Protein AF-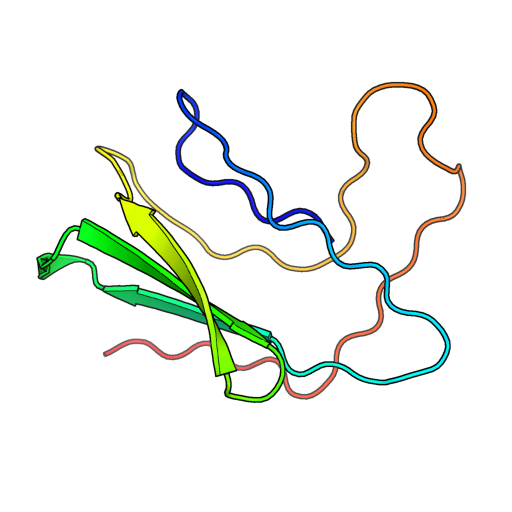A0A6J5Y5L9-F1 (afdb_monomer_lite)

Secondary structure (DSSP, 8-state):
-----STTS---------SS---EEEEEETTTTEEEEEETTEEEEEEE--SS------S--PPSSS--S-------S------

pLDDT: mean 78.0, std 14.2, range [41.44, 94.12]

Foldseek 3Di:
DWDFADPPDGDTDDDDDDDDDWDWDWDQPPVVQKIWIDINNHTDDIDGRPPDDDDDDDWDDADPPPGDPDDGDDDDPDDDDDD

Structure (mmCIF, N/CA/C/O backbone):
data_AF-A0A6J5Y5L9-F1
#
_entry.id   AF-A0A6J5Y5L9-F1
#
loop_
_atom_site.group_PDB
_atom_site.id
_atom_site.type_symbol
_atom_site.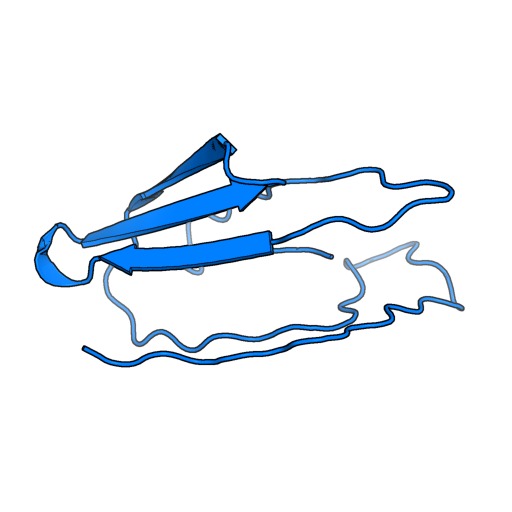label_atom_id
_atom_site.label_alt_id
_atom_site.label_comp_id
_atom_site.label_asym_id
_atom_site.label_entity_id
_atom_site.label_seq_id
_atom_site.pdbx_PDB_ins_code
_atom_site.Cartn_x
_atom_site.Cartn_y
_atom_site.Cartn_z
_atom_site.occupancy
_atom_site.B_iso_or_equiv
_atom_site.auth_seq_id
_atom_site.auth_comp_id
_atom_site.auth_asym_id
_atom_site.auth_atom_id
_atom_site.pdbx_PDB_model_num
ATOM 1 N N . MET A 1 1 ? 6.007 -2.891 -5.518 1.00 47.56 1 MET A N 1
ATOM 2 C CA . MET A 1 1 ? 5.346 -2.073 -4.476 1.00 47.56 1 MET A CA 1
ATOM 3 C C . MET A 1 1 ? 5.930 -2.444 -3.124 1.00 47.56 1 MET A C 1
ATOM 5 O O . MET A 1 1 ? 5.980 -3.628 -2.818 1.00 47.56 1 MET A O 1
ATOM 9 N N . GLN A 1 2 ? 6.358 -1.465 -2.329 1.00 50.47 2 GLN A N 1
ATOM 10 C CA . GLN A 1 2 ? 6.849 -1.684 -0.969 1.00 50.47 2 GLN A CA 1
ATOM 11 C C . GLN A 1 2 ? 5.899 -0.996 0.011 1.00 50.47 2 GLN A C 1
ATOM 13 O O . GLN A 1 2 ? 5.601 0.183 -0.143 1.00 50.47 2 GLN A O 1
ATOM 18 N N . ILE A 1 3 ? 5.383 -1.743 0.988 1.00 53.06 3 ILE A N 1
ATOM 19 C CA . ILE A 1 3 ? 4.458 -1.210 1.996 1.00 53.06 3 ILE A CA 1
ATOM 20 C C . ILE A 1 3 ? 5.167 -1.245 3.348 1.00 53.06 3 ILE A C 1
ATOM 22 O O . ILE A 1 3 ? 5.225 -2.303 3.985 1.00 53.06 3 ILE A O 1
ATOM 26 N N . PHE A 1 4 ? 5.700 -0.099 3.765 1.00 48.44 4 PHE A N 1
ATOM 27 C CA . PHE A 1 4 ? 6.406 0.072 5.033 1.00 48.44 4 PHE A CA 1
ATOM 28 C C . PHE A 1 4 ? 5.437 0.074 6.230 1.00 48.44 4 PHE A C 1
ATOM 30 O O . PHE A 1 4 ? 4.300 0.531 6.128 1.00 48.44 4 PHE A O 1
ATOM 37 N N . GLY A 1 5 ? 5.885 -0.484 7.358 1.00 49.22 5 GLY A N 1
ATOM 38 C CA . GLY A 1 5 ? 5.310 -0.211 8.683 1.00 49.22 5 GLY A CA 1
ATOM 39 C C . GLY A 1 5 ? 6.049 0.953 9.355 1.00 49.22 5 GLY A C 1
ATOM 40 O O . GLY A 1 5 ? 6.907 1.565 8.724 1.00 49.22 5 GLY A O 1
ATOM 41 N N . ALA A 1 6 ? 5.747 1.251 10.624 1.00 45.91 6 ALA A N 1
ATOM 42 C CA . ALA A 1 6 ? 6.400 2.338 11.362 1.00 45.91 6 ALA A CA 1
ATOM 43 C C . ALA A 1 6 ? 7.939 2.314 11.283 1.00 45.91 6 ALA A C 1
ATOM 45 O O . ALA A 1 6 ? 8.563 1.249 11.273 1.00 45.91 6 ALA A O 1
ATOM 46 N N . ALA A 1 7 ? 8.517 3.521 11.284 1.00 46.94 7 ALA A N 1
ATOM 47 C CA . ALA A 1 7 ? 9.903 3.838 10.929 1.00 46.94 7 ALA A CA 1
ATOM 48 C C . ALA A 1 7 ? 10.992 2.977 11.604 1.00 46.94 7 ALA A C 1
ATOM 50 O O . ALA A 1 7 ? 12.045 2.774 11.013 1.00 46.94 7 ALA A O 1
ATOM 51 N N . HIS A 1 8 ? 10.748 2.435 12.802 1.00 41.44 8 HIS A N 1
ATOM 52 C CA . HIS A 1 8 ? 11.758 1.692 13.570 1.00 41.44 8 HIS A CA 1
ATOM 53 C C . HIS A 1 8 ? 11.705 0.161 13.448 1.00 41.44 8 HIS A C 1
ATOM 55 O O . HIS A 1 8 ? 12.580 -0.526 13.972 1.00 41.44 8 HIS A O 1
ATOM 61 N N . GLN A 1 9 ? 10.698 -0.393 12.772 1.00 45.84 9 GLN A N 1
ATOM 62 C CA . GLN A 1 9 ? 10.515 -1.837 12.597 1.00 45.84 9 GLN A CA 1
ATOM 63 C C . GLN A 1 9 ? 9.784 -2.073 11.265 1.00 45.84 9 GLN A C 1
ATOM 65 O O . GLN A 1 9 ? 8.623 -2.485 11.244 1.00 45.84 9 GLN A O 1
ATOM 70 N N . ALA A 1 10 ? 10.399 -1.779 10.122 1.00 49.81 10 ALA A N 1
ATOM 71 C CA . ALA A 1 10 ? 9.752 -2.029 8.836 1.00 49.81 10 ALA A CA 1
ATOM 72 C C . ALA A 1 10 ? 9.816 -3.530 8.492 1.00 49.81 10 ALA A C 1
ATOM 74 O O . ALA A 1 10 ? 10.871 -4.052 8.156 1.00 49.81 10 ALA A O 1
ATOM 75 N N . THR A 1 11 ? 8.682 -4.238 8.570 1.00 50.97 11 THR A N 1
ATOM 76 C CA . THR A 1 11 ? 8.548 -5.561 7.935 1.00 50.97 11 THR A CA 1
ATOM 77 C C . THR A 1 11 ? 7.888 -5.346 6.584 1.00 50.97 11 THR A C 1
ATOM 79 O O . THR A 1 11 ? 6.755 -4.859 6.512 1.00 50.97 11 THR A O 1
ATOM 82 N N . THR A 1 12 ? 8.607 -5.681 5.521 1.00 60.44 12 THR A N 1
ATOM 83 C CA . THR A 1 12 ? 8.137 -5.526 4.147 1.00 60.44 12 THR A CA 1
ATOM 84 C C . THR A 1 12 ? 7.355 -6.767 3.726 1.00 60.44 12 THR A C 1
ATOM 86 O O . THR A 1 12 ? 7.838 -7.882 3.879 1.00 60.44 12 THR A O 1
ATOM 89 N N . LEU A 1 13 ? 6.156 -6.581 3.163 1.00 65.62 13 LEU A N 1
ATOM 90 C CA . LEU A 1 13 ? 5.523 -7.620 2.346 1.00 65.62 13 LEU A CA 1
ATOM 91 C C . LEU A 1 13 ? 6.044 -7.433 0.920 1.00 65.62 13 LEU A C 1
ATOM 93 O O . LEU A 1 13 ? 5.710 -6.433 0.283 1.00 65.62 13 LEU A O 1
ATOM 97 N N . GLN A 1 14 ? 6.895 -8.345 0.455 1.00 67.94 14 GLN A N 1
ATOM 98 C CA . GLN A 1 14 ? 7.378 -8.359 -0.924 1.00 67.94 14 GLN A CA 1
ATOM 99 C C . GLN A 1 14 ? 6.505 -9.310 -1.735 1.00 67.94 14 GLN A C 1
ATOM 101 O O . GLN A 1 14 ? 6.360 -10.479 -1.390 1.00 67.94 14 GLN A O 1
ATOM 106 N N . LEU A 1 15 ? 5.909 -8.789 -2.802 1.00 69.44 15 LEU A N 1
ATOM 107 C CA . LEU A 1 15 ? 5.107 -9.564 -3.737 1.00 69.44 15 LEU A CA 1
ATOM 108 C C . LEU A 1 15 ? 5.780 -9.502 -5.098 1.00 69.44 15 LEU A C 1
ATOM 110 O O . LEU A 1 15 ? 6.177 -8.429 -5.556 1.00 69.44 15 LEU A O 1
ATOM 114 N N . ARG A 1 16 ? 5.888 -10.663 -5.730 1.00 69.12 16 ARG A N 1
ATOM 115 C CA . ARG A 1 16 ? 6.327 -10.817 -7.108 1.00 69.12 16 ARG A CA 1
ATOM 116 C C . ARG A 1 16 ? 5.081 -11.099 -7.931 1.00 69.12 16 ARG A C 1
ATOM 118 O O . ARG A 1 16 ? 4.408 -12.094 -7.694 1.00 69.12 16 ARG A O 1
ATOM 125 N N . VAL A 1 17 ? 4.761 -10.182 -8.829 1.00 70.50 17 VAL A N 1
ATOM 126 C CA . VAL A 1 17 ? 3.555 -10.227 -9.655 1.00 70.50 17 VAL A CA 1
ATOM 127 C C . VAL A 1 17 ? 4.035 -10.128 -11.088 1.00 70.50 17 VAL A C 1
ATOM 129 O O . VAL A 1 17 ? 4.656 -9.132 -11.453 1.00 70.50 17 VAL A O 1
ATOM 132 N N . TYR A 1 18 ? 3.797 -11.180 -11.856 1.00 67.06 18 TYR A N 1
ATOM 133 C CA . TYR A 1 18 ? 4.043 -11.220 -13.291 1.00 67.06 18 TYR A CA 1
ATOM 134 C C . TYR A 1 18 ? 2.704 -11.459 -13.975 1.00 67.06 18 TYR A C 1
ATOM 136 O O . TYR A 1 18 ? 1.919 -12.258 -13.469 1.00 67.06 18 TYR A O 1
ATOM 144 N N . ASP A 1 19 ? 2.456 -10.743 -15.071 1.00 66.25 19 ASP A N 1
ATOM 145 C CA . ASP A 1 19 ? 1.324 -10.949 -15.982 1.00 66.25 19 ASP A CA 1
ATOM 146 C C . ASP A 1 19 ? -0.021 -11.218 -15.284 1.00 66.25 19 ASP A C 1
ATOM 148 O O . ASP A 1 19 ? -0.624 -12.282 -15.415 1.00 66.25 19 ASP A O 1
ATOM 152 N N . GLY A 1 20 ? -0.505 -10.235 -14.521 1.00 78.38 20 GLY A N 1
ATOM 153 C CA . GLY A 1 20 ? -1.791 -10.339 -13.838 1.00 78.38 20 GLY A CA 1
ATOM 154 C C . GLY A 1 20 ? -2.181 -9.091 -13.053 1.00 78.38 20 GLY A C 1
ATOM 155 O O . GLY A 1 20 ? -1.366 -8.203 -12.797 1.00 78.38 20 GLY A O 1
ATOM 156 N N . ASP A 1 21 ? -3.451 -9.048 -12.659 1.00 83.75 21 ASP A N 1
ATOM 157 C CA . ASP A 1 21 ? -3.988 -8.058 -11.730 1.00 83.75 21 ASP A CA 1
ATOM 158 C C . ASP A 1 21 ? -3.952 -8.613 -10.301 1.00 83.75 21 ASP A C 1
ATOM 160 O O . ASP A 1 21 ? -4.204 -9.796 -10.085 1.00 83.75 21 ASP A O 1
ATOM 164 N N . LEU A 1 22 ? -3.713 -7.746 -9.316 1.00 88.69 22 LEU A N 1
ATOM 165 C CA . LEU A 1 22 ? -3.886 -8.079 -7.902 1.00 88.69 22 LEU A CA 1
ATOM 166 C C . LEU A 1 22 ? -4.802 -7.057 -7.235 1.00 88.69 22 LEU A C 1
ATOM 168 O O . LEU A 1 22 ? -4.736 -5.856 -7.521 1.00 88.69 22 LEU A O 1
ATOM 172 N N . LYS A 1 23 ? -5.619 -7.506 -6.285 1.00 91.31 23 LYS A N 1
ATOM 173 C CA . LYS A 1 23 ? -6.407 -6.613 -5.437 1.00 91.31 23 LYS A CA 1
ATOM 174 C C . LYS A 1 23 ? -5.757 -6.465 -4.071 1.00 91.31 23 LYS A C 1
ATOM 176 O O . LYS A 1 23 ? -5.817 -7.362 -3.232 1.00 91.31 23 LYS A O 1
ATOM 181 N N . LEU A 1 24 ? -5.203 -5.284 -3.816 1.00 90.81 24 LEU A N 1
ATOM 182 C CA . LEU A 1 24 ? -4.672 -4.918 -2.509 1.00 90.81 24 LEU A CA 1
ATOM 183 C C . LEU A 1 24 ? -5.738 -4.196 -1.684 1.00 90.81 24 LEU A C 1
ATOM 185 O O . LEU A 1 24 ? -6.302 -3.199 -2.128 1.00 90.81 24 LEU A O 1
ATOM 189 N N . ASN A 1 25 ? -5.944 -4.645 -0.446 1.00 93.25 25 ASN A N 1
ATOM 190 C CA . ASN A 1 25 ? -6.664 -3.869 0.564 1.00 93.25 25 ASN A CA 1
ATOM 191 C C . ASN A 1 25 ? -5.760 -3.671 1.781 1.00 93.25 25 ASN A C 1
ATOM 193 O O . ASN A 1 25 ? -5.171 -4.630 2.286 1.00 93.25 25 ASN A O 1
ATOM 197 N N . VAL A 1 26 ? -5.669 -2.437 2.271 1.00 91.00 26 VAL A N 1
ATOM 198 C CA . VAL A 1 26 ? -4.954 -2.108 3.508 1.00 91.00 26 VAL A CA 1
ATOM 199 C C . VAL A 1 26 ? -5.954 -1.511 4.484 1.00 91.00 26 VAL A C 1
ATOM 201 O O . VAL A 1 26 ? -6.653 -0.558 4.156 1.00 91.00 26 VAL A O 1
ATOM 204 N N . ILE A 1 27 ? -6.033 -2.090 5.680 1.00 91.56 27 ILE A N 1
ATOM 205 C CA . ILE A 1 27 ? -6.935 -1.638 6.737 1.00 91.56 27 ILE A CA 1
ATOM 206 C C . ILE A 1 27 ? -6.089 -1.235 7.935 1.00 91.56 27 ILE A C 1
ATOM 208 O O . ILE A 1 27 ? -5.375 -2.063 8.505 1.00 91.56 27 ILE A O 1
ATOM 212 N N . HIS A 1 28 ? -6.194 0.030 8.333 1.00 88.44 28 HIS A N 1
ATOM 213 C CA . HIS A 1 28 ? -5.631 0.521 9.583 1.00 88.44 28 HIS A CA 1
ATOM 214 C C . HIS A 1 28 ? -6.722 0.536 10.653 1.00 88.44 28 HIS A C 1
ATOM 216 O O . HIS A 1 28 ? -7.621 1.372 10.647 1.00 88.44 28 HIS A O 1
ATOM 222 N N . TYR A 1 29 ? -6.665 -0.439 11.556 1.00 89.31 29 TYR A N 1
ATOM 223 C CA . TYR A 1 29 ? -7.558 -0.530 12.699 1.00 89.31 29 TYR A CA 1
ATOM 224 C C . TYR A 1 29 ? -6.936 0.224 13.878 1.00 89.31 29 TYR A C 1
ATOM 226 O O . TYR A 1 29 ? -6.225 -0.355 14.703 1.00 89.31 29 TYR A O 1
ATOM 234 N N . VAL A 1 30 ? -7.199 1.533 13.919 1.00 84.38 30 VAL A N 1
ATOM 235 C CA . VAL A 1 30 ? -6.558 2.495 14.834 1.00 84.38 30 VAL A CA 1
ATOM 236 C C . VAL A 1 30 ? -6.717 2.092 16.303 1.00 84.38 30 VAL A C 1
ATOM 238 O O . VAL A 1 30 ? -5.752 2.126 17.059 1.00 84.38 30 VAL A O 1
ATOM 241 N N . VAL A 1 31 ? -7.911 1.644 16.709 1.00 86.38 31 VAL A N 1
ATOM 242 C CA . VAL A 1 31 ? -8.213 1.323 18.119 1.00 86.38 31 VAL A CA 1
ATOM 243 C C . VAL A 1 31 ? -7.378 0.148 18.634 1.00 86.38 31 VAL A C 1
ATOM 245 O O . VAL A 1 31 ? -6.771 0.249 19.694 1.00 86.38 31 VAL A O 1
ATOM 248 N N . ALA A 1 32 ? -7.295 -0.955 17.881 1.00 87.56 32 ALA A N 1
ATOM 249 C CA . ALA A 1 32 ? -6.438 -2.090 18.255 1.00 87.56 32 ALA A CA 1
ATOM 250 C C . ALA A 1 32 ? -4.980 -1.909 17.822 1.00 87.56 32 ALA A C 1
ATOM 252 O O . ALA A 1 32 ? -4.197 -2.844 17.966 1.00 87.56 32 ALA A O 1
ATOM 253 N N . ARG A 1 33 ? -4.614 -0.735 17.291 1.00 86.88 33 ARG A N 1
ATOM 254 C CA . ARG A 1 33 ? -3.247 -0.404 16.887 1.00 86.88 33 ARG A CA 1
ATOM 255 C C . ARG A 1 33 ? -2.675 -1.366 15.845 1.00 86.88 33 ARG A C 1
ATOM 257 O O . ARG A 1 33 ? -1.491 -1.674 15.877 1.00 86.88 33 ARG A O 1
ATOM 264 N N . LYS A 1 34 ? -3.507 -1.875 14.925 1.00 88.50 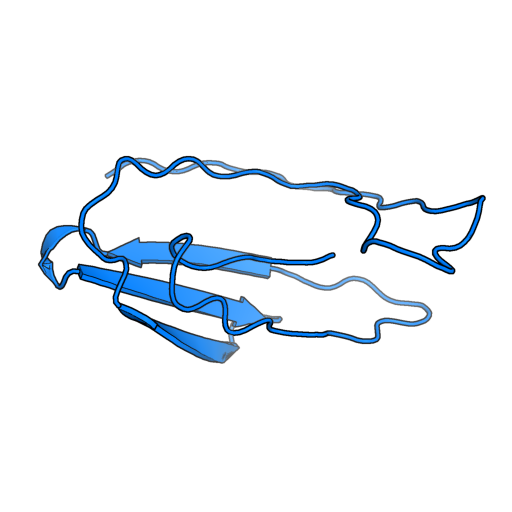34 LYS A N 1
ATOM 265 C CA . LYS A 1 34 ? -3.097 -2.868 13.913 1.00 88.50 34 LYS A CA 1
ATOM 266 C C . LYS A 1 34 ? -3.258 -2.353 12.487 1.00 88.50 34 LYS A C 1
ATOM 268 O O . LYS A 1 34 ? -4.301 -1.815 12.125 1.00 88.50 34 LYS A O 1
ATOM 273 N N . VAL A 1 35 ? -2.284 -2.654 11.636 1.00 88.12 35 VAL A N 1
ATOM 274 C CA . VAL A 1 35 ? -2.394 -2.583 10.175 1.00 88.12 35 VAL A CA 1
ATOM 275 C C . VAL A 1 35 ? -2.508 -3.996 9.619 1.00 88.12 35 VAL A C 1
ATOM 277 O O . VAL A 1 35 ? -1.680 -4.860 9.916 1.00 88.12 35 VAL A O 1
ATOM 280 N N . LYS A 1 36 ? -3.524 -4.226 8.789 1.00 90.81 36 LYS A N 1
ATOM 281 C CA . LYS A 1 36 ? -3.768 -5.492 8.094 1.00 90.81 36 LYS A CA 1
ATOM 282 C C . LYS A 1 36 ? -3.671 -5.289 6.588 1.00 90.81 36 LYS A C 1
ATOM 284 O O . LYS A 1 36 ? -4.158 -4.279 6.078 1.00 90.81 36 LYS A O 1
ATOM 289 N N . LYS A 1 37 ? -3.069 -6.242 5.878 1.00 90.12 37 LYS A N 1
ATOM 290 C CA . LYS A 1 37 ? -2.982 -6.226 4.410 1.00 90.12 37 LYS A CA 1
ATOM 291 C C . LYS A 1 37 ? -3.603 -7.496 3.849 1.00 90.12 37 LYS A C 1
ATOM 293 O O . LYS A 1 37 ? -3.347 -8.592 4.356 1.00 90.12 37 LYS A O 1
ATOM 298 N N . PHE A 1 38 ? -4.383 -7.322 2.795 1.00 92.44 38 PHE A N 1
ATOM 299 C CA . PHE A 1 38 ? -5.075 -8.392 2.098 1.00 92.44 38 PHE A CA 1
ATOM 300 C C . PHE A 1 38 ? -4.687 -8.374 0.629 1.00 92.44 38 PHE A C 1
ATOM 302 O O . PHE A 1 38 ? -4.684 -7.301 0.021 1.00 92.44 38 PHE A O 1
ATOM 309 N N . ILE A 1 39 ? -4.408 -9.552 0.083 1.00 91.19 39 ILE A N 1
ATOM 310 C CA . ILE A 1 39 ? -4.171 -9.772 -1.344 1.00 91.19 39 ILE A CA 1
ATOM 311 C C . ILE A 1 39 ? -5.278 -10.690 -1.832 1.00 91.19 39 ILE A C 1
ATOM 313 O O .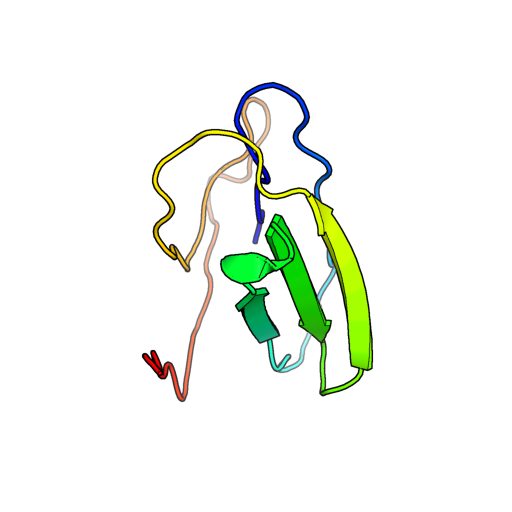 ILE A 1 39 ? -5.503 -11.739 -1.235 1.00 91.19 39 ILE A O 1
ATOM 317 N N . ASP A 1 40 ? -6.025 -10.233 -2.834 1.00 92.38 40 ASP A N 1
ATOM 318 C CA . ASP A 1 40 ? -7.152 -10.957 -3.432 1.00 92.38 40 ASP A CA 1
ATOM 319 C C . ASP A 1 40 ? -8.192 -11.431 -2.403 1.00 92.38 40 ASP A C 1
ATOM 321 O O . ASP A 1 40 ? -8.825 -12.471 -2.530 1.00 92.38 40 ASP A O 1
ATOM 325 N N . GLY A 1 41 ? -8.387 -10.616 -1.360 1.00 93.62 41 GLY A N 1
ATOM 326 C CA . GLY A 1 41 ? -9.343 -10.870 -0.279 1.00 93.62 41 GLY A CA 1
ATOM 327 C C . GLY A 1 41 ? -8.794 -11.700 0.884 1.00 93.62 41 GLY A C 1
ATOM 328 O O . GLY A 1 41 ? -9.406 -11.708 1.949 1.00 93.62 41 GLY A O 1
ATOM 329 N N . GLU A 1 42 ? -7.621 -12.317 0.748 1.00 94.00 42 GLU A N 1
ATOM 330 C CA . GLU A 1 42 ? -7.012 -13.125 1.804 1.00 94.00 42 GLU A CA 1
ATOM 331 C C . GLU A 1 42 ? -6.050 -12.293 2.667 1.00 94.00 42 GLU A C 1
ATOM 333 O O . GLU A 1 42 ? -5.229 -11.532 2.150 1.00 94.00 42 GLU A O 1
ATOM 338 N N . GLN A 1 43 ? -6.125 -12.428 3.996 1.00 93.31 43 GLN A N 1
ATOM 339 C CA . GLN A 1 43 ? -5.233 -11.714 4.915 1.00 93.31 43 GLN A CA 1
ATOM 340 C C . GLN A 1 43 ? -3.817 -12.294 4.835 1.00 93.31 43 GLN A C 1
ATOM 342 O O . GLN A 1 43 ? -3.576 -13.410 5.283 1.00 93.31 43 GLN A O 1
ATOM 347 N N . LYS A 1 44 ? -2.859 -11.507 4.344 1.00 88.88 44 LYS A N 1
ATOM 348 C CA . LYS A 1 44 ? -1.454 -11.933 4.219 1.00 88.88 44 LYS A CA 1
ATOM 349 C C . LYS A 1 44 ? -0.536 -11.330 5.277 1.00 88.88 44 LYS A C 1
ATOM 351 O O . LYS A 1 44 ? 0.588 -11.786 5.448 1.00 88.88 44 LYS A O 1
ATOM 356 N N . PHE A 1 45 ? -0.978 -10.279 5.968 1.00 87.50 45 PHE A N 1
ATOM 357 C CA . PHE A 1 45 ? -0.117 -9.552 6.895 1.00 87.50 45 PHE A CA 1
ATOM 358 C C . PHE A 1 45 ? -0.907 -8.846 7.992 1.00 87.50 45 PHE A C 1
ATOM 360 O O . PHE A 1 45 ? -1.933 -8.220 7.713 1.00 87.50 45 PHE A O 1
ATOM 367 N N . VAL A 1 46 ? -0.374 -8.880 9.216 1.00 89.25 46 VAL A N 1
ATOM 368 C CA . VAL A 1 46 ? -0.852 -8.106 10.367 1.00 89.25 46 VAL A CA 1
ATOM 369 C C . VAL A 1 46 ? 0.348 -7.581 11.148 1.00 89.25 46 VAL A C 1
ATOM 371 O O . VAL A 1 46 ? 1.283 -8.333 11.412 1.00 89.25 46 VAL A O 1
ATOM 374 N N . LYS A 1 47 ? 0.321 -6.305 11.542 1.00 84.44 47 LYS A N 1
ATOM 375 C CA . LYS A 1 47 ? 1.362 -5.709 12.389 1.00 84.44 47 LYS A CA 1
ATOM 376 C C . LYS A 1 47 ? 0.827 -4.577 13.254 1.00 84.44 47 LYS A C 1
ATOM 378 O O . LYS A 1 47 ? -0.179 -3.971 12.899 1.00 84.44 47 LYS A O 1
ATOM 383 N N . ASP A 1 48 ? 1.510 -4.292 14.359 1.00 85.00 48 ASP A N 1
ATOM 384 C CA . ASP A 1 48 ? 1.279 -3.086 15.150 1.00 85.00 48 ASP A CA 1
ATOM 385 C C . ASP A 1 48 ? 1.675 -1.810 14.398 1.00 85.00 48 ASP A C 1
ATOM 387 O O . ASP A 1 48 ? 2.684 -1.771 13.692 1.00 85.00 48 ASP A O 1
ATOM 391 N N . ASP A 1 49 ? 0.871 -0.764 14.550 1.00 75.69 49 ASP A N 1
ATOM 392 C CA . ASP A 1 49 ? 1.058 0.510 13.860 1.00 75.69 49 ASP A CA 1
ATOM 393 C C . ASP A 1 49 ? 2.121 1.399 14.529 1.00 75.69 49 ASP A C 1
ATOM 395 O O . ASP A 1 49 ? 2.829 2.115 13.838 1.00 75.69 49 ASP A O 1
ATOM 399 N N . GLY A 1 50 ? 2.338 1.294 15.842 1.00 74.31 50 GLY A N 1
ATOM 400 C CA . GLY A 1 50 ? 3.305 2.129 16.571 1.00 74.31 50 GLY A CA 1
ATOM 401 C C . GLY A 1 50 ? 2.781 3.543 16.875 1.00 74.31 50 GLY A C 1
ATOM 402 O O . GLY A 1 50 ? 1.612 3.857 16.655 1.00 74.31 50 GLY A O 1
ATOM 403 N N . ARG A 1 51 ? 3.593 4.395 17.514 1.00 69.56 51 ARG A N 1
ATOM 404 C CA . ARG A 1 51 ? 3.186 5.765 17.891 1.00 69.56 51 ARG A CA 1
ATOM 405 C C . ARG A 1 51 ? 3.587 6.744 16.787 1.00 69.56 51 ARG A C 1
ATOM 407 O O . ARG A 1 51 ? 4.674 7.305 16.835 1.00 69.56 51 ARG A O 1
ATOM 414 N N . ALA A 1 52 ? 2.727 6.906 15.786 1.00 72.00 52 ALA A N 1
ATOM 415 C CA . ALA A 1 52 ? 2.919 7.864 14.700 1.00 72.00 52 ALA A CA 1
ATOM 416 C C . ALA A 1 52 ? 1.573 8.302 14.101 1.00 72.00 52 ALA A C 1
ATOM 418 O O . ALA A 1 52 ? 0.532 7.714 14.391 1.00 72.00 52 ALA A O 1
ATOM 419 N N . SER A 1 53 ? 1.612 9.327 13.251 1.00 73.19 53 SER A N 1
ATOM 420 C CA . SER A 1 53 ? 0.523 9.645 12.326 1.00 73.19 53 SER A CA 1
ATOM 421 C C . SER A 1 53 ? 0.685 8.816 11.055 1.00 73.19 53 SER A C 1
ATOM 423 O O . SER A 1 53 ? 1.798 8.671 10.548 1.00 73.19 53 SER A O 1
ATOM 425 N N . PHE A 1 54 ? -0.417 8.292 10.522 1.00 75.62 54 PHE A N 1
ATOM 426 C CA . PHE A 1 54 ? -0.402 7.411 9.353 1.00 75.62 54 PHE A CA 1
ATOM 427 C C . PHE A 1 54 ? -1.104 8.062 8.170 1.00 75.62 54 PHE A C 1
ATOM 429 O O . PHE A 1 54 ? -2.108 8.754 8.324 1.00 75.62 54 PHE A O 1
ATOM 436 N N . HIS A 1 55 ? -0.583 7.797 6.980 1.00 80.38 55 HIS A N 1
ATOM 437 C CA . HIS A 1 55 ? -1.211 8.130 5.711 1.00 80.38 55 HIS A CA 1
ATOM 438 C C . HIS A 1 55 ? -1.003 6.963 4.743 1.00 80.38 55 HIS A C 1
ATOM 440 O O . HIS A 1 55 ? -0.049 6.194 4.878 1.00 80.38 55 HIS A O 1
ATOM 446 N N . PHE A 1 56 ? -1.905 6.811 3.775 1.00 83.12 56 PHE A N 1
ATOM 447 C CA . PHE A 1 56 ? -1.768 5.797 2.735 1.00 83.12 56 PHE A CA 1
ATOM 448 C C . PHE A 1 56 ? -1.066 6.388 1.517 1.00 83.12 56 PHE A C 1
ATOM 450 O O . PHE A 1 56 ? -1.474 7.429 1.008 1.00 83.12 56 PHE A O 1
ATOM 457 N N . THR A 1 57 ? -0.044 5.692 1.029 1.00 82.38 57 THR A N 1
ATOM 458 C CA . THR A 1 57 ? 0.574 5.943 -0.274 1.00 82.38 57 THR A CA 1
ATOM 459 C C . THR A 1 57 ? 0.412 4.712 -1.159 1.00 82.38 57 THR A C 1
ATOM 461 O O . THR A 1 57 ? 0.325 3.579 -0.677 1.00 82.38 57 THR A O 1
ATOM 464 N N . TYR A 1 58 ? 0.342 4.929 -2.467 1.00 84.75 58 TYR A N 1
ATOM 465 C CA . TYR A 1 58 ? 0.342 3.873 -3.474 1.00 84.75 58 TYR A CA 1
ATOM 466 C C . TYR A 1 58 ? 1.107 4.365 -4.702 1.00 84.75 58 TYR A C 1
ATOM 468 O O . TYR A 1 58 ? 1.199 5.568 -4.937 1.00 84.75 58 TYR A O 1
ATOM 476 N N . GLY A 1 59 ? 1.686 3.437 -5.460 1.00 83.50 59 GLY A N 1
ATOM 477 C CA . GLY A 1 59 ? 2.541 3.755 -6.599 1.00 83.50 59 GLY A CA 1
ATOM 478 C C . GLY A 1 59 ? 3.853 2.978 -6.583 1.00 83.50 59 GLY A C 1
ATOM 479 O O . GLY A 1 59 ? 3.989 1.932 -5.934 1.00 83.50 59 GLY A O 1
ATOM 480 N N . VAL A 1 60 ? 4.822 3.514 -7.314 1.00 81.75 60 VAL A N 1
ATOM 481 C CA . VAL A 1 60 ? 6.189 3.008 -7.376 1.00 81.75 60 VAL A CA 1
ATOM 482 C C . VAL A 1 60 ? 7.043 3.752 -6.358 1.00 81.75 60 VAL A C 1
ATOM 484 O O . VAL A 1 60 ? 7.018 4.975 -6.289 1.00 81.75 60 VAL A O 1
ATOM 487 N N . TYR A 1 61 ? 7.825 3.002 -5.593 1.00 79.31 61 TYR A N 1
ATOM 488 C CA . TYR A 1 61 ? 8.873 3.542 -4.741 1.00 79.31 61 TYR A CA 1
ATOM 489 C C . TYR A 1 61 ? 10.121 2.691 -4.953 1.00 79.31 61 TYR A C 1
ATOM 491 O O . TYR A 1 61 ? 10.047 1.463 -4.834 1.00 79.31 61 TYR A O 1
ATOM 499 N N . ALA A 1 62 ? 11.231 3.327 -5.321 1.00 77.38 62 ALA A N 1
ATOM 500 C CA . ALA A 1 62 ? 12.502 2.648 -5.515 1.00 77.38 62 ALA A CA 1
ATOM 501 C C . ALA A 1 62 ? 13.092 2.258 -4.153 1.00 77.38 62 ALA A C 1
ATOM 503 O O . ALA A 1 62 ? 13.175 3.083 -3.245 1.00 77.38 62 ALA A O 1
ATOM 504 N N . ALA A 1 63 ? 13.494 0.996 -4.005 1.00 69.69 63 ALA A N 1
ATOM 505 C CA . ALA A 1 63 ? 14.343 0.602 -2.886 1.00 69.69 63 ALA A CA 1
ATOM 506 C C . ALA A 1 63 ? 15.769 1.158 -3.113 1.00 69.69 63 ALA A C 1
ATOM 508 O O . ALA A 1 63 ? 16.184 1.293 -4.271 1.00 69.69 63 ALA A O 1
ATOM 509 N N . PRO A 1 64 ? 16.506 1.520 -2.045 1.00 74.00 64 PRO A N 1
ATOM 510 C CA . PRO A 1 64 ? 17.846 2.087 -2.177 1.00 74.00 64 PRO A CA 1
ATOM 511 C C . PRO A 1 64 ? 18.844 1.070 -2.753 1.00 74.00 64 PRO A C 1
ATOM 513 O O . PRO A 1 64 ? 18.753 -0.113 -2.433 1.00 74.00 64 PRO A O 1
ATOM 516 N N . SER A 1 65 ? 19.801 1.577 -3.546 1.00 75.19 65 SER A N 1
ATOM 517 C CA . SER A 1 65 ? 20.811 0.862 -4.362 1.00 75.19 65 SER A CA 1
ATOM 518 C C . SER A 1 65 ? 20.250 -0.194 -5.330 1.00 75.19 65 SER A C 1
ATOM 520 O O . SER A 1 65 ? 19.355 -0.961 -5.000 1.00 75.19 65 SER A O 1
ATOM 522 N N . ASP A 1 66 ? 20.779 -0.214 -6.555 1.00 75.12 66 ASP A N 1
ATOM 523 C CA . ASP A 1 66 ? 20.505 -1.236 -7.582 1.00 75.12 66 ASP A CA 1
ATOM 524 C C . ASP A 1 66 ? 19.032 -1.397 -8.012 1.00 75.12 66 ASP A C 1
ATOM 526 O O . ASP A 1 66 ? 18.632 -2.422 -8.571 1.00 75.12 66 ASP A O 1
ATOM 530 N N . SER A 1 67 ? 18.195 -0.379 -7.790 1.00 76.12 67 SER A N 1
ATOM 531 C CA . SER A 1 67 ? 16.839 -0.350 -8.338 1.00 76.12 67 SER A CA 1
ATOM 532 C C . SER A 1 67 ? 16.861 -0.141 -9.856 1.00 76.12 67 SER A C 1
ATOM 534 O O . SER A 1 67 ? 17.670 0.613 -10.394 1.00 76.12 67 SER A O 1
ATOM 536 N N . SER A 1 68 ? 15.936 -0.805 -10.557 1.00 75.19 68 SER A N 1
ATOM 537 C CA . SER A 1 68 ? 15.748 -0.621 -12.001 1.00 75.19 68 SER A CA 1
ATOM 538 C C . SER A 1 68 ? 15.501 0.851 -12.339 1.00 75.19 68 SER A C 1
ATOM 540 O O . SER A 1 68 ? 14.694 1.511 -11.684 1.00 75.19 68 SER A O 1
ATOM 542 N N . HIS A 1 69 ? 16.115 1.338 -13.420 1.00 79.06 69 HIS A N 1
ATOM 543 C CA . HIS A 1 69 ? 15.839 2.671 -13.968 1.00 79.06 69 HIS A CA 1
ATOM 544 C C . HIS A 1 69 ? 14.407 2.824 -14.500 1.00 79.06 69 HIS A C 1
ATOM 546 O O . HIS A 1 69 ? 13.920 3.943 -14.640 1.00 79.06 69 HIS A O 1
ATOM 552 N N . TYR A 1 70 ? 13.722 1.710 -14.771 1.00 79.25 70 TYR A N 1
ATOM 553 C CA . TYR A 1 70 ? 12.339 1.689 -15.231 1.00 79.25 70 TYR A CA 1
ATOM 554 C C . TYR A 1 70 ? 11.485 0.898 -14.251 1.00 79.25 70 TYR A C 1
ATOM 556 O O . TYR A 1 70 ? 11.658 -0.312 -14.075 1.00 79.25 70 TYR A O 1
ATOM 564 N N . MET A 1 71 ? 10.560 1.597 -13.604 1.00 80.19 71 MET A N 1
ATOM 565 C CA . MET A 1 71 ? 9.619 1.025 -12.657 1.00 80.19 71 MET A CA 1
ATOM 566 C C . MET A 1 71 ? 8.246 1.639 -12.914 1.00 80.19 71 MET A C 1
ATOM 568 O O . MET A 1 71 ? 8.075 2.852 -12.832 1.00 80.19 71 MET A O 1
ATOM 572 N N . GLU A 1 72 ? 7.260 0.798 -13.200 1.00 82.25 72 GLU A N 1
ATOM 573 C CA . GLU A 1 72 ? 5.888 1.225 -13.453 1.00 82.25 72 GLU A CA 1
ATOM 574 C C . GLU A 1 72 ? 4.930 0.451 -12.545 1.00 82.25 72 GLU A C 1
ATOM 576 O O . GLU A 1 72 ? 5.145 -0.715 -12.215 1.00 82.25 72 GLU A O 1
ATOM 581 N N . SER A 1 73 ? 3.853 1.112 -12.130 1.00 82.25 73 SER A N 1
ATOM 582 C CA . SER A 1 73 ? 2.704 0.456 -11.514 1.00 82.25 73 SER A CA 1
ATOM 583 C C . SER A 1 73 ? 1.433 1.073 -12.075 1.00 82.25 73 SER A C 1
ATOM 585 O O . SER A 1 73 ? 1.283 2.295 -12.025 1.00 82.25 73 SER A O 1
ATOM 587 N N . ARG A 1 74 ? 0.515 0.240 -12.563 1.00 86.81 74 ARG A N 1
ATOM 588 C CA . ARG A 1 74 ? -0.798 0.669 -13.051 1.00 86.81 74 ARG A CA 1
ATOM 589 C C . ARG A 1 74 ? -1.854 0.303 -12.025 1.00 86.81 74 ARG A C 1
ATOM 591 O O . ARG A 1 74 ? -1.869 -0.812 -11.514 1.00 86.81 74 ARG A O 1
ATOM 598 N N . TRP A 1 75 ? -2.730 1.251 -11.725 1.00 87.44 75 TRP A N 1
ATOM 599 C CA . TRP A 1 75 ? -3.742 1.107 -10.687 1.00 87.44 75 TRP A CA 1
ATOM 600 C C . TRP A 1 75 ? -5.117 1.416 -11.263 1.00 87.44 75 TRP A C 1
ATOM 602 O O . TRP A 1 75 ? -5.291 2.405 -11.970 1.00 87.44 75 TRP A O 1
ATOM 612 N N . LYS A 1 76 ? -6.106 0.589 -10.924 1.00 91.06 76 LYS A N 1
ATOM 613 C CA . LYS A 1 76 ? -7.518 0.806 -11.257 1.00 91.06 76 LYS A CA 1
ATOM 614 C C . LYS A 1 76 ? -8.380 0.619 -10.016 1.00 91.06 76 LYS A C 1
ATOM 616 O O . LYS A 1 76 ? -8.035 -0.157 -9.129 1.00 91.06 76 LYS A O 1
ATOM 621 N N . GLY A 1 77 ? -9.508 1.325 -9.955 1.00 93.06 77 GLY A N 1
ATOM 622 C CA . GLY A 1 77 ? -10.475 1.167 -8.865 1.00 93.06 77 GLY A CA 1
ATOM 623 C C . GLY A 1 77 ? -9.952 1.582 -7.486 1.00 93.06 77 GLY A C 1
ATOM 624 O O . GLY A 1 77 ? -10.360 0.994 -6.486 1.00 93.06 77 GLY A O 1
ATOM 625 N N . ILE A 1 78 ? -9.059 2.576 -7.42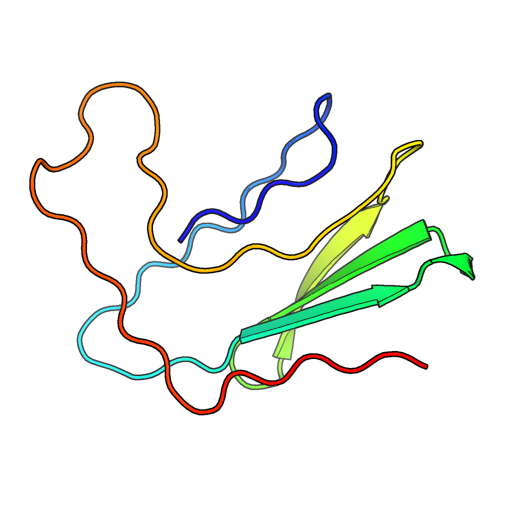7 1.00 92.50 78 ILE A N 1
ATOM 626 C CA . ILE A 1 78 ? -8.530 3.113 -6.169 1.00 92.50 78 ILE A CA 1
ATOM 627 C C . ILE A 1 78 ? -9.669 3.773 -5.394 1.00 92.50 78 ILE A C 1
ATOM 629 O O . ILE A 1 78 ? -10.355 4.659 -5.903 1.00 92.50 78 ILE A O 1
ATOM 633 N N . LYS A 1 79 ? -9.868 3.335 -4.152 1.00 94.12 79 LYS A N 1
ATOM 634 C CA . LYS A 1 79 ? -10.883 3.873 -3.247 1.00 94.12 79 LYS A CA 1
ATOM 635 C C . LYS A 1 79 ? -10.273 4.030 -1.863 1.00 94.12 79 LYS A C 1
ATOM 637 O O . LYS A 1 79 ? -9.616 3.113 -1.373 1.00 94.12 79 LYS A O 1
ATOM 642 N N . LEU A 1 80 ? -10.516 5.178 -1.240 1.00 91.94 80 LEU A N 1
ATOM 643 C CA . LEU A 1 80 ? -10.164 5.435 0.149 1.00 91.94 80 LEU A CA 1
ATOM 644 C C . LEU A 1 80 ? -11.451 5.532 0.960 1.00 91.94 80 LEU A C 1
ATOM 646 O O . LEU A 1 80 ? -12.339 6.314 0.631 1.00 91.94 80 LEU A O 1
ATOM 650 N N . PHE A 1 81 ? -11.540 4.733 2.016 1.00 90.81 81 PHE A N 1
ATOM 651 C CA . PHE A 1 81 ? -12.682 4.725 2.918 1.00 90.81 81 PHE A CA 1
ATOM 652 C C . PHE A 1 81 ? -12.247 5.234 4.284 1.00 90.81 81 PHE A C 1
ATOM 654 O O . PHE A 1 81 ? -11.197 4.843 4.796 1.00 90.81 81 PHE A O 1
ATOM 661 N N . LYS A 1 82 ? -13.081 6.081 4.881 1.00 85.88 82 LYS A N 1
ATOM 662 C CA . LYS A 1 82 ? -12.967 6.513 6.269 1.00 85.88 82 LYS A CA 1
ATOM 663 C C . LYS A 1 82 ? -14.230 6.052 6.991 1.00 85.88 82 LYS A C 1
ATOM 665 O O . LYS A 1 82 ? -15.322 6.230 6.457 1.00 85.88 82 LYS A O 1
ATOM 670 N N . LYS A 1 83 ? -14.059 5.409 8.143 1.00 72.19 83 LYS A N 1
ATOM 671 C CA . LYS A 1 83 ? -15.153 5.159 9.085 1.00 72.19 83 LYS A CA 1
ATOM 672 C C . LYS A 1 83 ? -15.254 6.315 10.064 1.00 72.19 83 LYS A C 1
ATOM 674 O O . 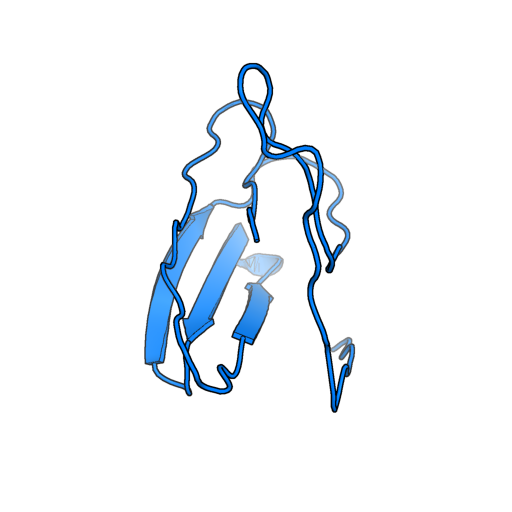LYS A 1 83 ? -14.189 6.904 10.366 1.00 72.19 83 LYS A O 1
#

Sequence (83 aa):
MQIFGAAHQATTLQLRVYDGDLKLNVIHYVVARKVKKFIDGEQKFVKDDGRASFHFTYGVYAAPSDSSHYMESRWKGIKLFKK

Radius of gyration: 13.72 Å; chains: 1; bounding box: 36×23×34 Å

Organism: Prunus armeniaca (NCBI:txid36596)